Protein AF-A0A3P6SVX2-F1 (afdb_monomer)

Solvent-accessible surface area (backbone atoms only — not comparable to full-atom values): 7135 Å² total; per-residue (Å²): 107,71,46,57,53,37,32,77,74,70,42,52,64,67,58,29,30,68,77,45,82,54,71,56,100,89,14,49,45,23,55,92,49,46,92,81,48,54,79,85,50,50,72,36,37,33,98,55,83,86,42,72,50,66,52,58,49,42,72,72,70,58,59,63,62,51,77,41,76,76,53,45,53,55,71,52,36,71,67,42,50,42,49,35,41,72,73,26,94,63,38,40,48,35,34,66,19,72,60,77,89,17,16,17,44,56,68,66,62,55,51,72,63,49,80,66,55,78,65,62,68,126

Radius of gyration: 14.76 Å; Cα contacts (8 Å, |Δi|>4): 183; chains: 1; bounding box: 34×34×34 Å

pLDDT: mean 83.18, std 15.61, range [39.94, 96.75]

Mean predicted aligned error: 6.89 Å

InterPro domains:
  IPR012302 Malic enzyme, NAD-binding [PF03949] (2-118)
  IPR012302 Malic enzyme, NAD-binding [SM00919] (2-119)
  IPR036291 NAD(P)-binding domain superfamily [SSF51735] (2-117)

Organism: Cylicostephanus goldi (NCBI:txid71465)

Secondary structure (DSSP, 8-state):
-HHHHHHHTT--HHHHHHT---EETTEE-BGGGGGGS-HHHHTT-BSS-----HHHHHHHH--SEEEE-S--TT-S-HHHHHHHHHH-SS-EEEE--SSGGG-SS-HHHHHHHHSS--B---

Structure (mmCIF, N/CA/C/O backbone):
data_AF-A0A3P6SVX2-F1
#
_entry.id   AF-A0A3P6SVX2-F1
#
loop_
_atom_site.group_PDB
_atom_site.id
_atom_site.type_symbol
_atom_site.label_atom_id
_atom_site.label_alt_id
_atom_site.label_comp_id
_atom_site.label_asym_id
_atom_site.label_entity_id
_atom_site.label_seq_id
_atom_site.pdbx_PDB_ins_code
_atom_site.Cartn_x
_atom_site.Cartn_y
_atom_site.Cartn_z
_atom_site.occupancy
_atom_site.B_iso_or_equiv
_atom_site.auth_seq_id
_atom_site.auth_comp_id
_atom_site.auth_asym_id
_atom_site.auth_atom_id
_atom_site.pdbx_PDB_model_num
ATOM 1 N N . MET A 1 1 ? -15.145 3.558 -5.162 1.00 85.31 1 MET A N 1
ATOM 2 C CA . MET A 1 1 ? -15.603 2.382 -5.929 1.00 85.31 1 MET A CA 1
ATOM 3 C C . MET A 1 1 ? -15.366 1.096 -5.148 1.00 85.31 1 MET A C 1
ATOM 5 O O . MET A 1 1 ? -16.361 0.517 -4.755 1.00 85.31 1 MET A O 1
ATOM 9 N N . CYS A 1 2 ? -14.130 0.719 -4.789 1.00 90.19 2 CYS A N 1
ATOM 10 C CA . CYS A 1 2 ? -13.874 -0.530 -4.040 1.00 90.19 2 CYS A CA 1
ATOM 11 C C . CYS A 1 2 ? -14.628 -0.643 -2.702 1.00 90.19 2 CYS A C 1
ATOM 13 O O . CYS A 1 2 ? -15.198 -1.684 -2.420 1.00 90.19 2 CYS A O 1
ATOM 15 N N . VAL A 1 3 ? -14.690 0.439 -1.911 1.00 93.19 3 VAL A N 1
ATOM 16 C CA . VAL A 1 3 ? -15.477 0.461 -0.659 1.00 93.19 3 VAL A CA 1
ATOM 17 C C . VAL A 1 3 ? -16.944 0.123 -0.911 1.00 93.19 3 VAL A C 1
ATOM 19 O O . VAL A 1 3 ? -17.497 -0.721 -0.227 1.00 93.19 3 VAL A O 1
ATOM 22 N N . ARG A 1 4 ? -17.556 0.752 -1.920 1.00 93.94 4 ARG A N 1
ATOM 23 C CA . ARG A 1 4 ? -18.962 0.522 -2.264 1.00 93.94 4 ARG A CA 1
ATOM 24 C C . ARG A 1 4 ? -19.197 -0.921 -2.703 1.00 93.94 4 ARG A C 1
ATOM 26 O O . ARG A 1 4 ? -20.121 -1.534 -2.206 1.00 93.94 4 ARG A O 1
ATOM 33 N N . GLN A 1 5 ? -18.321 -1.462 -3.549 1.00 95.06 5 GLN A N 1
ATOM 34 C CA . GLN A 1 5 ? -18.412 -2.854 -3.986 1.00 95.06 5 GLN A CA 1
ATOM 35 C C . GLN A 1 5 ? -18.333 -3.834 -2.804 1.00 95.06 5 GLN A C 1
ATOM 37 O O . GLN A 1 5 ? -19.154 -4.731 -2.704 1.00 95.06 5 GLN A O 1
ATOM 42 N N . MET A 1 6 ? -17.397 -3.623 -1.872 1.00 95.62 6 MET A N 1
ATOM 43 C CA . MET A 1 6 ? -17.295 -4.439 -0.655 1.00 95.62 6 MET A CA 1
ATOM 44 C C . MET A 1 6 ? -18.545 -4.335 0.230 1.00 95.62 6 MET A C 1
ATOM 46 O O . MET A 1 6 ? -18.946 -5.321 0.841 1.00 95.62 6 MET A O 1
ATOM 50 N N . VAL A 1 7 ? -19.163 -3.153 0.295 1.00 96.56 7 VAL A N 1
ATOM 51 C CA . VAL A 1 7 ? -20.423 -2.952 1.025 1.00 96.56 7 VAL A CA 1
ATOM 52 C C . VAL A 1 7 ? -21.588 -3.664 0.342 1.00 96.56 7 VAL A C 1
ATOM 54 O O . VAL A 1 7 ? -22.367 -4.331 1.015 1.00 96.56 7 VAL A O 1
ATOM 57 N N . ASP A 1 8 ? -21.675 -3.584 -0.986 1.00 96.56 8 ASP A N 1
ATOM 58 C CA . ASP A 1 8 ? -22.683 -4.297 -1.777 1.00 96.56 8 ASP A CA 1
ATOM 59 C C . ASP A 1 8 ? -22.518 -5.832 -1.646 1.00 96.56 8 ASP A C 1
ATOM 61 O O . ASP A 1 8 ? -23.498 -6.571 -1.720 1.00 96.56 8 ASP A O 1
ATOM 65 N N . GLU A 1 9 ? -21.297 -6.311 -1.376 1.00 95.75 9 GLU A N 1
ATOM 66 C CA . GLU A 1 9 ? -20.971 -7.712 -1.056 1.00 95.75 9 GLU A CA 1
ATOM 67 C C . GLU A 1 9 ? -21.229 -8.099 0.417 1.00 95.75 9 GLU A C 1
ATOM 69 O O . GLU A 1 9 ? -21.074 -9.266 0.782 1.00 95.75 9 GLU A O 1
ATOM 74 N N . GLY A 1 10 ? -21.663 -7.156 1.262 1.00 96.19 10 GLY A N 1
ATOM 75 C CA . GLY A 1 10 ? -22.143 -7.416 2.625 1.00 96.19 10 GLY A CA 1
ATOM 76 C C . GLY A 1 10 ? -21.236 -6.945 3.765 1.00 96.19 10 GLY A C 1
ATOM 77 O O . GLY A 1 10 ? -21.574 -7.171 4.926 1.00 96.19 10 GLY A O 1
ATOM 78 N N . LEU A 1 11 ? -20.109 -6.284 3.481 1.00 96.75 11 LEU A N 1
ATOM 79 C CA . LEU A 1 11 ? -19.273 -5.671 4.523 1.00 96.75 11 LEU A CA 1
ATOM 80 C C . LEU A 1 11 ? -19.875 -4.347 5.011 1.00 96.75 11 LEU A C 1
ATOM 82 O O . LEU A 1 11 ? -20.536 -3.620 4.271 1.00 96.75 11 LEU A O 1
ATOM 86 N N . SER A 1 12 ? -19.573 -3.959 6.247 1.00 96.62 12 SER A N 1
ATOM 87 C CA . SER A 1 12 ? -19.781 -2.567 6.654 1.00 96.62 12 SER A CA 1
ATOM 88 C C . SER A 1 12 ? -18.782 -1.639 5.947 1.00 96.62 12 SER A C 1
ATOM 90 O O . SER A 1 12 ? -17.669 -2.038 5.593 1.00 96.62 12 SER A O 1
ATOM 92 N N . GLU A 1 13 ? -19.124 -0.354 5.794 1.00 93.94 13 GLU A N 1
ATOM 93 C CA . GLU A 1 13 ? -18.194 0.630 5.212 1.00 93.94 13 GLU A CA 1
ATOM 94 C C . GLU A 1 13 ? -16.870 0.701 5.995 1.00 93.94 13 GLU A C 1
ATOM 96 O O . GLU A 1 13 ? -15.796 0.874 5.416 1.00 93.94 13 GLU A O 1
ATOM 101 N N . GLN A 1 14 ? -16.934 0.516 7.315 1.00 93.06 14 GLN A N 1
ATOM 102 C CA . GLN A 1 14 ? -15.773 0.536 8.201 1.00 93.06 14 GLN A CA 1
ATOM 103 C C . GLN A 1 14 ? -14.842 -0.653 7.938 1.00 93.06 14 GLN A C 1
ATOM 105 O O . GLN A 1 14 ? -13.628 -0.471 7.858 1.00 93.06 14 GLN A O 1
ATOM 110 N N . GLU A 1 15 ? -15.384 -1.860 7.768 1.00 94.56 15 GLU A N 1
ATOM 111 C CA . GLU A 1 15 ? -14.602 -3.049 7.403 1.00 94.56 15 GLU A CA 1
ATOM 112 C C . GLU A 1 15 ? -14.019 -2.929 5.995 1.00 94.56 15 GLU A C 1
ATOM 114 O O . GLU A 1 15 ? -12.834 -3.192 5.787 1.00 94.56 15 GLU A O 1
ATOM 119 N N . ALA A 1 16 ? -14.804 -2.421 5.045 1.00 94.69 16 ALA A N 1
ATOM 120 C CA . ALA A 1 16 ? -14.330 -2.150 3.695 1.00 94.69 16 ALA A CA 1
ATOM 121 C C . ALA A 1 16 ? -13.153 -1.152 3.689 1.00 94.69 16 ALA A C 1
ATOM 123 O O . ALA A 1 16 ? -12.149 -1.362 3.005 1.00 94.69 16 ALA A O 1
ATOM 124 N N . CYS A 1 17 ? -13.220 -0.087 4.494 1.00 94.25 17 CYS A N 1
ATOM 125 C CA . CYS A 1 17 ? -12.111 0.861 4.640 1.00 94.25 17 CYS A CA 1
ATOM 126 C C . CYS A 1 17 ? -10.901 0.236 5.349 1.00 94.25 17 CYS A C 1
ATOM 128 O O . CYS A 1 17 ? -9.761 0.555 4.997 1.00 94.25 17 CYS A O 1
ATOM 130 N N . LYS A 1 18 ? -11.104 -0.684 6.305 1.00 94.06 18 LYS A N 1
ATOM 131 C CA . LYS A 1 18 ? -10.013 -1.428 6.966 1.00 94.06 18 LYS A CA 1
ATOM 132 C C . LYS A 1 18 ? -9.183 -2.251 5.977 1.00 94.06 18 LYS A C 1
ATOM 134 O O . LYS A 1 18 ? -7.967 -2.292 6.153 1.00 94.06 18 LYS A O 1
ATOM 139 N N . ASN A 1 19 ? -9.786 -2.764 4.908 1.00 94.56 19 ASN A N 1
ATOM 140 C CA . ASN A 1 19 ? -9.096 -3.548 3.875 1.00 94.56 19 ASN A CA 1
ATOM 141 C C . ASN A 1 19 ? -8.279 -2.711 2.873 1.00 94.56 19 ASN A C 1
ATOM 143 O O . ASN A 1 19 ? -7.500 -3.268 2.104 1.00 94.56 19 ASN A O 1
ATOM 147 N N . ILE A 1 20 ? -8.432 -1.382 2.860 1.00 95.69 20 ILE A N 1
ATOM 148 C CA . ILE A 1 20 ? -7.741 -0.498 1.907 1.00 95.69 20 ILE A CA 1
ATOM 149 C C . ILE A 1 20 ? -6.622 0.266 2.605 1.00 95.69 20 ILE A C 1
ATOM 151 O O . ILE A 1 20 ? -6.878 0.996 3.560 1.00 95.69 20 ILE A O 1
ATOM 155 N N . PHE A 1 21 ? -5.403 0.145 2.086 1.00 95.94 21 PHE A N 1
ATOM 156 C CA . PHE A 1 21 ? -4.211 0.859 2.542 1.00 95.94 21 PHE A CA 1
ATOM 157 C C . PHE A 1 21 ? -3.778 1.837 1.450 1.00 95.94 21 PHE A C 1
ATOM 159 O O . PHE A 1 21 ? -3.737 1.470 0.278 1.00 95.94 21 PHE A O 1
ATOM 166 N N . MET A 1 22 ? -3.488 3.083 1.824 1.00 94.56 22 MET A N 1
ATOM 167 C CA . MET A 1 22 ? -3.091 4.130 0.881 1.00 94.56 22 MET A CA 1
ATOM 168 C C . MET A 1 22 ? -1.759 4.737 1.291 1.00 94.56 22 MET A C 1
ATOM 170 O O . MET A 1 22 ? -1.482 4.893 2.480 1.00 94.56 22 MET A O 1
ATOM 174 N N . MET A 1 23 ? -0.957 5.086 0.291 1.00 92.56 23 MET A N 1
ATOM 175 C CA . MET A 1 23 ? 0.312 5.781 0.455 1.00 92.56 23 MET A CA 1
ATOM 176 C C . MET A 1 23 ? 0.329 7.009 -0.453 1.00 92.56 23 MET A C 1
ATOM 178 O O . MET A 1 23 ? -0.182 6.959 -1.574 1.00 92.56 23 MET A O 1
ATOM 182 N N . ASP A 1 24 ? 0.916 8.094 0.034 1.00 90.12 24 ASP A N 1
ATOM 183 C CA . ASP A 1 24 ? 1.187 9.320 -0.715 1.00 90.12 24 ASP A CA 1
ATOM 184 C C . ASP A 1 24 ? 2.686 9.667 -0.658 1.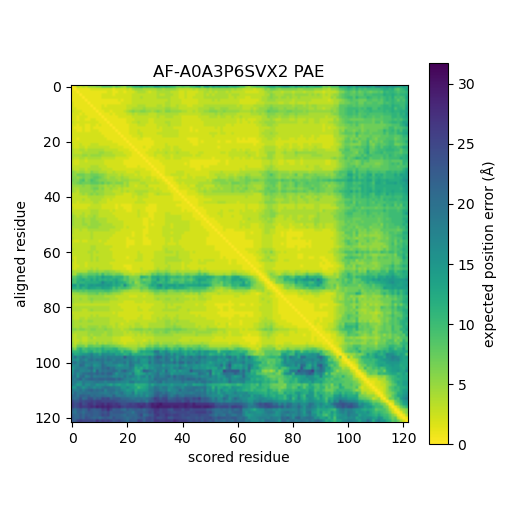00 90.12 24 ASP A C 1
ATOM 186 O O . ASP A 1 24 ? 3.507 8.850 -0.238 1.00 90.12 24 ASP A O 1
ATOM 190 N N . ILE A 1 25 ? 3.055 10.871 -1.105 1.00 86.62 25 ILE A N 1
ATOM 191 C CA . ILE A 1 25 ? 4.450 11.343 -1.114 1.00 86.62 25 ILE A CA 1
ATOM 192 C C . ILE A 1 25 ? 5.103 11.343 0.278 1.00 86.62 25 ILE A C 1
ATOM 194 O O . ILE A 1 25 ? 6.316 11.177 0.398 1.00 86.62 25 ILE A O 1
ATOM 198 N N . ASP A 1 26 ? 4.306 11.492 1.333 1.00 89.00 26 ASP A N 1
ATOM 199 C CA . ASP A 1 26 ? 4.781 11.534 2.711 1.00 89.00 26 ASP A CA 1
ATOM 200 C C . ASP A 1 26 ? 4.815 10.143 3.363 1.00 89.00 26 ASP A C 1
ATOM 202 O O . ASP A 1 26 ? 5.447 9.987 4.412 1.00 89.00 26 ASP A O 1
ATOM 206 N N . GLY A 1 27 ? 4.217 9.131 2.722 1.00 92.06 27 GLY A N 1
ATOM 207 C CA . GLY A 1 27 ? 4.249 7.725 3.124 1.00 92.06 27 GLY A CA 1
ATOM 208 C C . GLY A 1 27 ? 2.861 7.118 3.331 1.00 92.06 27 GLY A C 1
ATOM 209 O O . GLY A 1 27 ? 1.868 7.568 2.759 1.00 92.06 27 GLY A O 1
ATOM 210 N N . LEU A 1 28 ? 2.782 6.070 4.153 1.00 95.50 28 LEU A N 1
ATOM 211 C CA . LEU A 1 28 ? 1.525 5.434 4.551 1.00 95.50 28 LEU A CA 1
ATOM 212 C C . LEU A 1 28 ? 0.588 6.446 5.224 1.00 95.50 28 LEU A C 1
ATOM 214 O O . LEU A 1 28 ? 1.010 7.264 6.042 1.00 95.50 28 LEU A O 1
ATOM 218 N N . ILE A 1 29 ? -0.697 6.384 4.879 1.00 95.38 29 ILE A N 1
ATOM 219 C CA . ILE A 1 29 ? -1.742 7.184 5.517 1.00 95.38 29 ILE A CA 1
ATOM 220 C C . ILE A 1 29 ? -2.094 6.545 6.864 1.00 95.38 29 ILE A C 1
ATOM 222 O O . ILE A 1 29 ? -2.740 5.496 6.938 1.00 95.38 29 ILE A O 1
ATOM 226 N N . THR A 1 30 ? -1.674 7.199 7.939 1.00 96.06 30 THR A N 1
ATOM 227 C CA . THR A 1 30 ? -1.781 6.733 9.326 1.00 96.06 30 THR A CA 1
ATOM 228 C C . THR A 1 30 ? -2.587 7.710 10.179 1.00 96.06 30 THR A C 1
ATOM 230 O O . THR A 1 30 ? -2.812 8.864 9.807 1.00 96.06 30 THR A O 1
ATOM 233 N N . LYS A 1 31 ? -3.042 7.257 11.352 1.00 94.12 31 LYS A N 1
ATOM 234 C CA . LYS A 1 31 ? -3.758 8.110 12.313 1.00 94.12 31 LYS A CA 1
ATOM 235 C C . LYS A 1 31 ? -2.868 9.211 12.902 1.00 94.12 31 LYS A C 1
ATOM 237 O O . LYS A 1 31 ? -3.386 10.279 13.213 1.00 94.12 31 LYS A O 1
ATOM 242 N N . SER A 1 32 ? -1.556 8.989 13.025 1.00 93.56 32 SER A N 1
ATOM 243 C CA . SER A 1 32 ? -0.597 10.013 13.481 1.00 93.56 32 SER A CA 1
ATOM 244 C C . SER A 1 32 ? -0.551 11.219 12.538 1.00 93.56 32 SER A C 1
ATOM 246 O O . SER A 1 32 ? -0.322 12.341 12.982 1.00 93.56 32 SER A O 1
ATOM 248 N N . ARG A 1 33 ? -0.845 11.007 11.249 1.00 91.94 33 ARG A N 1
ATOM 249 C CA . ARG A 1 33 ? -0.893 12.045 10.213 1.00 91.94 33 ARG A CA 1
ATOM 250 C C . ARG A 1 33 ? -2.265 12.713 10.058 1.00 91.94 33 ARG A C 1
ATOM 252 O O . ARG A 1 33 ? -2.422 13.550 9.178 1.00 91.94 33 ARG A O 1
ATOM 259 N N . ALA A 1 34 ? -3.259 12.394 10.894 1.00 90.50 34 ALA A N 1
ATOM 260 C CA . ALA A 1 34 ? -4.642 12.861 10.723 1.00 90.50 34 ALA A CA 1
ATOM 261 C C . ALA A 1 34 ? -4.787 14.384 10.534 1.00 90.50 34 ALA A C 1
ATOM 263 O O . ALA A 1 34 ? -5.620 14.822 9.749 1.00 90.50 34 ALA A O 1
ATOM 264 N N . SER A 1 35 ? -3.956 15.196 11.191 1.00 90.75 35 SER A N 1
ATOM 265 C CA . SER A 1 35 ? -4.014 16.661 11.093 1.00 90.75 35 SER A CA 1
ATOM 266 C C . SER A 1 35 ? -3.649 17.228 9.715 1.00 90.75 35 SER A C 1
ATOM 268 O O . SER A 1 35 ? -4.026 18.358 9.416 1.00 90.75 35 SER A O 1
ATOM 270 N N . THR A 1 36 ? -2.925 16.478 8.880 1.00 88.94 36 THR A N 1
ATOM 271 C CA . THR A 1 36 ? -2.486 16.917 7.543 1.00 88.94 36 THR A CA 1
ATOM 272 C C . THR A 1 36 ? -3.252 16.239 6.407 1.00 88.94 36 THR A C 1
ATOM 274 O O . THR A 1 36 ? -3.025 16.539 5.235 1.00 88.94 36 THR A O 1
ATOM 277 N N . LEU A 1 37 ? -4.174 15.331 6.734 1.00 90.81 37 LEU A N 1
ATOM 278 C CA . LEU A 1 37 ? -4.939 14.556 5.766 1.00 90.81 37 LEU A CA 1
ATOM 279 C C . LEU A 1 37 ? -6.266 15.238 5.422 1.00 90.81 37 LEU A C 1
ATOM 281 O O . LEU A 1 37 ? -6.944 15.801 6.273 1.00 90.81 37 LEU A O 1
ATOM 285 N N . SER A 1 38 ? -6.679 15.117 4.160 1.00 90.25 38 SER A N 1
ATOM 286 C CA . SER A 1 38 ? -8.039 15.484 3.753 1.00 90.25 38 SER A CA 1
ATOM 287 C C . SER A 1 38 ? -9.082 14.526 4.343 1.00 90.25 38 SER A C 1
ATOM 289 O O . SER A 1 38 ? -8.790 13.344 4.551 1.00 90.25 38 SER A O 1
ATOM 291 N N . ASP A 1 39 ? -10.332 14.978 4.482 1.00 87.94 39 ASP A N 1
ATOM 292 C CA . ASP A 1 39 ? -11.460 14.152 4.955 1.00 87.94 39 ASP A CA 1
ATOM 293 C C . ASP A 1 39 ? -11.610 12.833 4.183 1.00 87.94 39 ASP A C 1
ATOM 295 O O . ASP A 1 39 ? -11.935 11.783 4.741 1.00 87.94 39 ASP A O 1
ATOM 299 N N . ARG A 1 40 ? -11.301 12.857 2.881 1.00 88.25 40 ARG A N 1
ATOM 300 C CA . ARG A 1 40 ? -11.340 11.669 2.020 1.00 88.25 40 ARG A CA 1
ATOM 301 C C . ARG A 1 40 ? -10.296 10.622 2.419 1.00 88.25 40 ARG A C 1
ATOM 303 O O . ARG A 1 40 ? -10.549 9.430 2.244 1.00 88.25 40 ARG A O 1
ATOM 310 N N . HIS A 1 41 ? -9.133 11.051 2.902 1.00 90.31 41 HIS A N 1
ATOM 311 C CA . HIS A 1 41 ? -8.045 10.172 3.332 1.00 90.31 41 HIS A CA 1
ATOM 312 C C . HIS A 1 41 ? -8.200 9.723 4.787 1.00 90.31 41 HIS A C 1
ATOM 314 O O . HIS A 1 41 ? -7.836 8.589 5.096 1.00 90.31 41 HIS A O 1
ATOM 320 N N . LEU A 1 42 ? -8.801 10.551 5.650 1.00 92.31 42 LEU A N 1
ATOM 321 C CA . LEU A 1 42 ? -8.990 10.250 7.074 1.00 92.31 42 LEU A CA 1
ATOM 322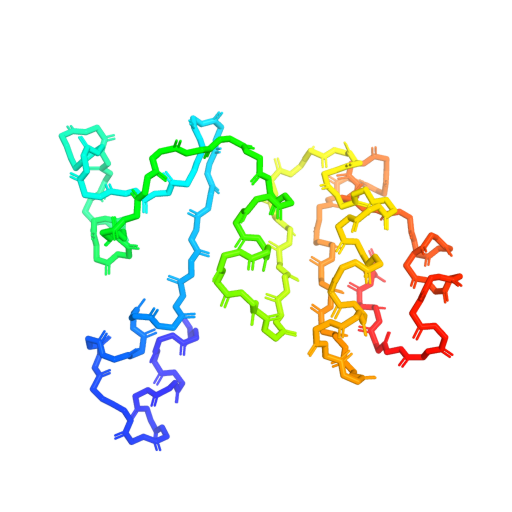 C C . LEU A 1 42 ? -9.672 8.902 7.322 1.00 92.31 42 LEU A C 1
ATOM 324 O O . LEU A 1 42 ? -9.224 8.132 8.168 1.00 92.31 42 LEU A O 1
ATOM 328 N N . ARG A 1 43 ? -10.696 8.554 6.536 1.00 92.69 43 ARG A N 1
ATOM 329 C CA . ARG A 1 43 ? -11.404 7.268 6.687 1.00 92.69 43 ARG A CA 1
ATOM 330 C C . ARG A 1 43 ? -10.551 6.025 6.392 1.00 92.69 43 ARG A C 1
ATOM 332 O O . ARG A 1 43 ? -10.962 4.913 6.708 1.00 92.69 43 ARG A O 1
ATOM 339 N N . PHE A 1 44 ? -9.385 6.198 5.776 1.00 94.81 44 PHE A N 1
ATOM 340 C CA . PHE A 1 44 ? -8.444 5.121 5.466 1.00 94.81 44 PHE A CA 1
ATOM 341 C C . PHE A 1 44 ? -7.179 5.159 6.328 1.00 94.81 44 PHE A C 1
ATOM 343 O O . PHE A 1 44 ? -6.324 4.286 6.173 1.00 94.81 44 PHE A O 1
ATOM 350 N N . ALA A 1 45 ? -7.063 6.137 7.230 1.00 94.81 45 ALA A N 1
ATOM 351 C CA . ALA A 1 45 ? -5.930 6.270 8.128 1.00 94.81 45 ALA A CA 1
ATOM 352 C C . ALA A 1 45 ? -5.773 5.023 9.007 1.00 94.81 45 ALA A C 1
ATOM 354 O O . ALA A 1 45 ? -6.707 4.587 9.689 1.00 94.81 45 ALA A O 1
ATOM 355 N N . LYS A 1 46 ? -4.578 4.431 8.972 1.00 95.12 46 LYS A N 1
ATOM 356 C CA . LYS A 1 46 ? -4.263 3.192 9.686 1.00 95.12 46 LYS A CA 1
ATOM 357 C C . LYS A 1 46 ? -3.592 3.448 11.019 1.00 95.12 46 LYS A C 1
ATOM 359 O O . LYS A 1 46 ? -2.866 4.418 11.202 1.00 95.12 46 LYS A O 1
ATOM 364 N N . ASP A 1 47 ? -3.833 2.534 11.943 1.00 94.75 47 ASP A N 1
ATOM 365 C CA . ASP A 1 47 ? -3.129 2.478 13.217 1.00 94.75 47 ASP A CA 1
ATOM 366 C C . ASP A 1 47 ? -1.864 1.629 13.050 1.00 94.75 47 ASP A C 1
ATOM 368 O O . ASP A 1 47 ? -1.790 0.483 13.484 1.00 94.75 47 ASP A O 1
ATOM 372 N N . LEU A 1 48 ? -0.931 2.146 12.254 1.00 94.50 48 LEU A N 1
ATOM 373 C CA . LEU A 1 48 ? 0.329 1.500 11.903 1.00 94.50 48 LEU A CA 1
ATOM 374 C C . LEU A 1 48 ? 1.464 2.525 12.011 1.00 94.50 48 LEU A C 1
ATOM 376 O O . LEU A 1 48 ? 1.193 3.724 11.900 1.00 94.50 48 LEU A O 1
ATOM 380 N N . PRO A 1 49 ? 2.716 2.074 12.204 1.00 94.38 49 PRO A N 1
ATOM 381 C CA . PRO A 1 49 ? 3.870 2.961 12.180 1.00 94.38 49 PRO A CA 1
ATOM 382 C C . PRO A 1 49 ? 3.967 3.737 10.865 1.00 94.38 49 PRO A C 1
ATOM 384 O O . PRO A 1 49 ? 3.675 3.206 9.789 1.00 94.38 49 PRO A O 1
ATOM 387 N N . ASP A 1 50 ? 4.419 4.985 10.958 1.00 94.19 50 ASP A N 1
ATOM 388 C CA . ASP A 1 50 ? 4.712 5.802 9.788 1.00 94.19 50 ASP A CA 1
ATOM 389 C C . ASP A 1 50 ? 5.877 5.195 9.007 1.00 94.19 50 ASP A C 1
ATOM 391 O O . ASP A 1 50 ? 6.957 4.955 9.544 1.00 94.19 50 ASP A O 1
ATOM 395 N N . THR A 1 51 ? 5.660 4.951 7.718 1.00 94.50 51 THR A N 1
ATOM 396 C CA . THR A 1 51 ? 6.704 4.473 6.813 1.00 94.50 51 THR A CA 1
ATOM 397 C C . THR A 1 51 ? 6.497 5.025 5.411 1.00 94.50 51 THR A C 1
ATOM 399 O O . THR A 1 51 ? 5.369 5.207 4.946 1.00 94.50 51 THR A O 1
ATOM 402 N N . ARG A 1 52 ? 7.610 5.278 4.722 1.00 93.44 52 ARG A N 1
ATOM 403 C CA . ARG A 1 52 ? 7.644 5.629 3.294 1.00 93.44 52 ARG A CA 1
ATOM 404 C C . ARG A 1 52 ? 7.970 4.429 2.406 1.00 93.44 52 ARG A C 1
ATOM 406 O O . ARG A 1 52 ? 7.909 4.537 1.186 1.00 93.44 52 ARG A O 1
ATOM 413 N N . SER A 1 53 ? 8.314 3.290 3.002 1.00 93.12 53 SER A N 1
ATOM 414 C CA . SER A 1 53 ? 8.716 2.093 2.275 1.00 93.12 53 SER A CA 1
ATOM 415 C C . SER A 1 53 ? 7.496 1.265 1.887 1.00 93.12 53 SER A C 1
ATOM 417 O O . SER A 1 53 ? 6.846 0.653 2.735 1.00 93.12 53 SER A O 1
ATOM 419 N N . LEU A 1 54 ? 7.204 1.196 0.584 1.00 92.50 54 LEU A N 1
ATOM 420 C CA . LEU A 1 54 ? 6.152 0.316 0.067 1.00 92.50 54 LEU A CA 1
ATOM 421 C C . LEU A 1 54 ? 6.424 -1.152 0.433 1.00 92.50 54 LEU A C 1
ATOM 423 O O . LEU A 1 54 ? 5.495 -1.882 0.764 1.00 92.50 54 LEU A O 1
ATOM 427 N N . LEU A 1 55 ? 7.692 -1.575 0.435 1.00 93.88 55 LEU A N 1
ATOM 428 C CA . LEU A 1 55 ? 8.076 -2.935 0.809 1.00 93.88 55 LEU A CA 1
ATOM 429 C C . LEU A 1 55 ? 7.738 -3.250 2.273 1.00 93.88 55 LEU A C 1
ATOM 431 O O . LEU A 1 55 ? 7.242 -4.338 2.561 1.00 93.88 55 LEU A O 1
ATOM 435 N N . GLU A 1 56 ? 7.976 -2.317 3.199 1.00 95.31 56 GLU A N 1
ATOM 436 C CA . GLU A 1 56 ? 7.603 -2.506 4.609 1.00 95.31 56 GLU A CA 1
ATOM 437 C C . GLU A 1 56 ? 6.091 -2.609 4.779 1.00 95.31 56 GLU A C 1
ATOM 439 O O . GLU A 1 56 ? 5.613 -3.482 5.509 1.00 95.31 56 GLU A O 1
ATOM 444 N N . VAL A 1 57 ? 5.334 -1.772 4.064 1.00 95.62 57 VAL A N 1
ATOM 445 C CA . VAL A 1 57 ? 3.872 -1.860 4.054 1.00 95.62 57 VAL A CA 1
ATOM 446 C C . VAL A 1 57 ? 3.440 -3.229 3.541 1.00 95.62 57 VAL A C 1
ATOM 448 O O . VAL A 1 57 ? 2.686 -3.907 4.232 1.00 95.62 57 VAL A O 1
ATOM 451 N N . VAL A 1 58 ? 3.964 -3.691 2.402 1.00 95.19 58 VAL A N 1
ATOM 452 C CA . VAL A 1 58 ? 3.642 -5.011 1.830 1.00 95.19 58 VAL A CA 1
ATOM 453 C C . VAL A 1 58 ? 3.956 -6.146 2.811 1.00 95.19 58 VAL A C 1
ATOM 455 O O . VAL A 1 58 ? 3.102 -7.004 3.032 1.00 95.19 58 VAL A O 1
ATOM 458 N N . LYS A 1 59 ? 5.121 -6.127 3.468 1.00 95.31 59 LYS A N 1
ATOM 459 C CA . LYS A 1 59 ? 5.503 -7.128 4.484 1.00 95.31 59 LYS A CA 1
ATOM 460 C C . LYS A 1 59 ? 4.572 -7.128 5.698 1.00 95.31 59 LYS A C 1
ATOM 462 O O . LYS A 1 59 ? 4.273 -8.190 6.247 1.00 95.31 59 LYS A O 1
ATOM 467 N N . THR A 1 60 ? 4.124 -5.944 6.110 1.00 94.75 60 THR A N 1
ATOM 468 C CA . THR A 1 60 ? 3.296 -5.749 7.306 1.00 94.75 60 THR A CA 1
ATOM 469 C C . THR A 1 60 ? 1.843 -6.128 7.050 1.00 94.75 60 THR A C 1
ATOM 471 O O . THR A 1 60 ? 1.261 -6.900 7.810 1.00 94.75 60 THR A O 1
ATOM 474 N N . VAL A 1 61 ? 1.252 -5.600 5.975 1.00 94.75 61 VAL A N 1
ATOM 475 C CA . VAL A 1 61 ? -0.192 -5.709 5.709 1.00 94.75 61 VAL A CA 1
ATOM 476 C C . VAL A 1 61 ? -0.542 -6.893 4.816 1.00 94.75 61 VAL A C 1
ATOM 478 O O . VAL A 1 61 ? -1.707 -7.273 4.753 1.00 94.75 61 VAL A O 1
ATOM 481 N N . LYS A 1 62 ? 0.459 -7.482 4.149 1.00 95.06 62 LYS A N 1
ATOM 482 C CA . LYS A 1 62 ? 0.334 -8.661 3.284 1.00 95.06 62 LYS A CA 1
ATOM 483 C C . LYS A 1 62 ? -0.817 -8.540 2.278 1.00 95.06 62 LYS A C 1
ATOM 485 O O . LYS A 1 62 ? -1.737 -9.357 2.293 1.00 95.06 62 LYS A O 1
ATOM 490 N N . PRO A 1 63 ? -0.809 -7.500 1.427 1.00 94.69 63 PRO A N 1
ATOM 491 C CA . PRO A 1 63 ? -1.938 -7.213 0.562 1.00 94.69 63 PRO A CA 1
ATOM 492 C C . PRO A 1 63 ? -2.051 -8.259 -0.552 1.00 94.69 63 PRO A C 1
ATOM 494 O O . PRO A 1 63 ? -1.046 -8.766 -1.046 1.00 94.69 63 PRO A O 1
ATOM 497 N N . ALA A 1 64 ? -3.279 -8.534 -0.994 1.00 91.50 64 ALA A N 1
ATOM 498 C CA . ALA A 1 64 ? -3.531 -9.374 -2.169 1.00 91.50 64 ALA A CA 1
ATOM 499 C C . ALA A 1 64 ? -3.322 -8.617 -3.493 1.00 91.50 64 ALA A C 1
ATOM 501 O O . ALA A 1 64 ? -2.996 -9.211 -4.524 1.00 91.50 64 ALA A O 1
ATOM 502 N N . ALA A 1 65 ? -3.507 -7.296 -3.459 1.00 91.19 65 ALA A N 1
ATOM 503 C CA . ALA A 1 65 ? -3.414 -6.422 -4.616 1.00 91.19 65 ALA A CA 1
ATOM 504 C C . ALA A 1 65 ? -2.607 -5.159 -4.303 1.00 91.19 65 ALA A C 1
ATOM 506 O O . ALA A 1 65 ? -2.767 -4.572 -3.232 1.00 91.19 65 ALA A O 1
ATOM 507 N N . ILE A 1 66 ? -1.803 -4.708 -5.267 1.00 91.50 66 ILE A N 1
ATOM 508 C CA . ILE A 1 66 ? -1.166 -3.386 -5.265 1.00 91.50 66 ILE A CA 1
ATOM 509 C C . ILE A 1 66 ? -1.593 -2.602 -6.506 1.00 91.50 66 ILE A C 1
ATOM 511 O O . ILE A 1 66 ? -1.656 -3.139 -7.614 1.00 91.50 66 ILE A O 1
ATOM 515 N N . ILE A 1 67 ? -1.910 -1.322 -6.308 1.00 90.19 67 ILE A N 1
ATOM 516 C CA . ILE A 1 67 ? -2.365 -0.414 -7.364 1.00 90.19 67 ILE A CA 1
ATOM 517 C C . ILE A 1 67 ? -1.502 0.844 -7.317 1.00 90.19 67 ILE A C 1
ATOM 519 O O . ILE A 1 67 ? -1.485 1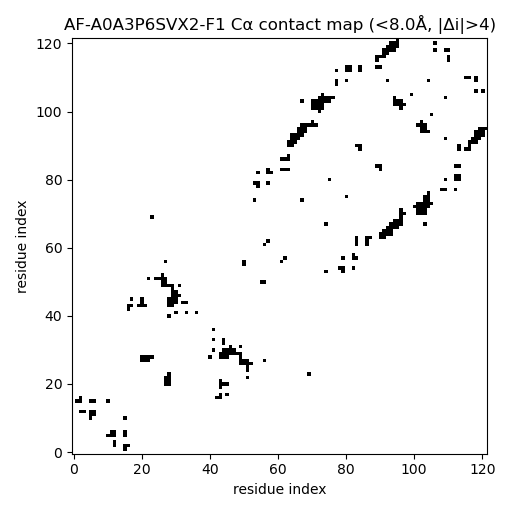.556 -6.314 1.00 90.19 67 ILE A O 1
ATOM 523 N N . GLY A 1 68 ? -0.786 1.100 -8.404 1.00 86.94 68 GLY A N 1
ATOM 524 C CA . GLY A 1 68 ? 0.046 2.271 -8.619 1.00 86.94 68 GLY A CA 1
ATOM 525 C C . GLY A 1 68 ? -0.713 3.282 -9.463 1.00 86.94 68 GLY A C 1
ATOM 526 O O . GLY A 1 68 ? -1.193 2.950 -10.545 1.00 86.94 68 GLY A O 1
ATOM 527 N N . ALA A 1 69 ? -0.860 4.496 -8.939 1.00 82.75 69 ALA A N 1
ATOM 528 C CA . ALA A 1 69 ? -1.467 5.630 -9.635 1.00 82.75 69 ALA A CA 1
ATOM 529 C C . ALA A 1 69 ? -0.751 6.949 -9.283 1.00 82.75 69 ALA A C 1
ATOM 531 O O . ALA A 1 69 ? -1.373 8.010 -9.233 1.00 82.75 69 ALA A O 1
ATOM 532 N N . SER A 1 70 ? 0.544 6.876 -8.959 1.00 73.12 70 SER A N 1
ATOM 533 C CA . SER A 1 70 ? 1.312 7.990 -8.378 1.00 73.12 70 SER A CA 1
ATOM 534 C C . SER A 1 70 ? 2.234 8.692 -9.374 1.00 73.12 70 SER A C 1
ATOM 536 O O . SER A 1 70 ? 2.871 9.685 -9.031 1.00 73.12 70 SER A O 1
ATOM 538 N N . THR A 1 71 ? 2.313 8.217 -10.617 1.00 66.25 71 THR A N 1
ATOM 539 C CA . THR A 1 71 ? 3.248 8.671 -11.664 1.00 66.25 71 THR A CA 1
ATOM 540 C C . THR A 1 71 ? 4.728 8.531 -11.304 1.00 66.25 71 THR A C 1
ATOM 542 O O . THR A 1 71 ? 5.587 9.122 -11.963 1.00 66.25 71 THR A O 1
ATOM 545 N N . VAL A 1 72 ? 5.031 7.732 -10.276 1.00 70.31 72 VAL A N 1
ATOM 546 C CA . VAL A 1 72 ? 6.392 7.439 -9.825 1.00 70.31 72 VAL A CA 1
ATOM 547 C C . VAL A 1 72 ? 6.897 6.194 -10.545 1.00 70.31 72 VAL A C 1
ATOM 549 O O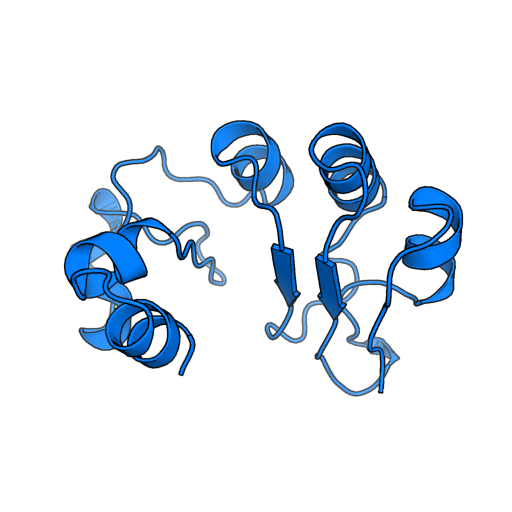 . VAL A 1 72 ? 6.510 5.069 -10.224 1.00 70.31 72 VAL A O 1
ATOM 552 N N . ALA A 1 73 ? 7.792 6.401 -11.509 1.00 65.69 73 ALA A N 1
ATOM 553 C CA . ALA A 1 73 ? 8.465 5.309 -12.199 1.00 65.69 73 ALA A CA 1
ATOM 554 C C . ALA A 1 73 ? 9.253 4.439 -11.205 1.00 65.69 73 ALA A C 1
ATOM 556 O O . ALA A 1 73 ? 9.953 4.963 -10.338 1.00 65.69 73 ALA A O 1
ATOM 557 N N . GLY A 1 74 ? 9.162 3.115 -11.341 1.00 69.00 74 GLY A N 1
ATOM 558 C CA . GLY A 1 74 ? 9.951 2.175 -10.534 1.00 69.00 74 GLY A CA 1
ATOM 559 C C . GLY A 1 74 ? 9.508 2.018 -9.073 1.00 69.00 74 GLY A C 1
ATOM 560 O O . GLY A 1 74 ? 10.235 1.410 -8.291 1.00 69.00 74 GLY A O 1
ATOM 561 N N . ALA A 1 75 ? 8.333 2.529 -8.687 1.00 79.56 75 ALA A N 1
ATOM 562 C CA . ALA A 1 75 ? 7.791 2.332 -7.339 1.00 79.56 75 ALA A CA 1
ATOM 563 C C . ALA A 1 75 ? 7.571 0.843 -6.993 1.00 79.56 75 ALA A C 1
ATOM 565 O O . ALA A 1 75 ? 7.672 0.452 -5.830 1.00 79.56 75 ALA A O 1
ATOM 566 N N . PHE A 1 76 ? 7.292 0.001 -7.992 1.00 86.44 76 PHE A N 1
ATOM 567 C CA . PHE A 1 76 ? 7.171 -1.448 -7.839 1.00 86.44 76 PHE A CA 1
ATOM 568 C C . PHE A 1 76 ? 8.510 -2.107 -8.171 1.00 86.44 76 PHE A C 1
ATOM 570 O O . PHE A 1 76 ? 8.726 -2.613 -9.272 1.00 86.44 76 PHE A O 1
ATOM 577 N N . THR A 1 77 ? 9.424 -2.068 -7.204 1.00 87.81 77 THR A N 1
ATOM 578 C CA . THR A 1 77 ? 10.738 -2.709 -7.316 1.00 87.81 77 THR A CA 1
ATOM 579 C C . THR A 1 77 ? 10.615 -4.235 -7.388 1.00 87.81 77 THR A C 1
ATOM 581 O O . THR A 1 77 ? 9.603 -4.818 -6.993 1.00 87.81 77 THR A O 1
ATOM 584 N N . GLU A 1 78 ? 11.670 -4.908 -7.852 1.00 86.44 78 GLU A N 1
ATOM 585 C CA . GLU A 1 78 ? 11.731 -6.375 -7.886 1.00 86.44 78 GLU A CA 1
ATOM 586 C C . GLU A 1 78 ? 11.508 -6.999 -6.502 1.00 86.44 78 GLU A C 1
ATOM 588 O O . GLU A 1 78 ? 10.820 -8.011 -6.393 1.00 86.44 78 GLU A O 1
ATOM 593 N N . GLU A 1 79 ? 11.996 -6.362 -5.436 1.00 89.88 79 GLU A N 1
ATOM 594 C CA . GLU A 1 79 ? 11.758 -6.804 -4.059 1.00 89.88 79 GLU A CA 1
ATOM 595 C C . GLU A 1 79 ? 10.277 -6.728 -3.674 1.00 89.88 79 GLU A C 1
ATOM 597 O O . GLU A 1 79 ? 9.753 -7.660 -3.066 1.00 89.88 79 GLU A O 1
ATOM 602 N N . VAL A 1 80 ? 9.580 -5.650 -4.054 1.00 90.94 80 VAL A N 1
ATOM 603 C CA . VAL A 1 80 ? 8.137 -5.493 -3.802 1.00 90.94 80 VAL A CA 1
ATOM 604 C C . VAL A 1 80 ? 7.347 -6.561 -4.553 1.00 90.94 80 VAL A C 1
ATOM 606 O O . VAL A 1 80 ? 6.478 -7.207 -3.971 1.00 90.94 80 VAL A O 1
ATOM 609 N N . ILE A 1 81 ? 7.660 -6.775 -5.832 1.00 88.12 81 ILE A N 1
ATOM 610 C CA . ILE A 1 81 ? 6.968 -7.761 -6.672 1.00 88.12 81 ILE A CA 1
ATOM 611 C C . ILE A 1 81 ? 7.245 -9.188 -6.172 1.00 88.12 81 ILE A C 1
ATOM 613 O O . ILE A 1 81 ? 6.317 -9.991 -6.063 1.00 88.12 81 ILE A O 1
ATOM 617 N N . SER A 1 82 ? 8.493 -9.490 -5.808 1.00 89.38 82 SER A N 1
ATOM 618 C CA . SER A 1 82 ? 8.888 -10.788 -5.245 1.00 89.38 82 SER A CA 1
ATOM 619 C C . SER A 1 82 ? 8.179 -11.056 -3.924 1.00 89.38 82 SER A C 1
ATOM 621 O O . SER A 1 82 ? 7.668 -12.151 -3.700 1.00 89.38 82 SER A O 1
ATOM 623 N N . GLU A 1 83 ? 8.089 -10.049 -3.057 1.00 93.81 83 GLU A N 1
ATOM 624 C CA . GLU A 1 83 ? 7.390 -10.177 -1.784 1.00 93.81 83 GLU A CA 1
ATOM 625 C C . GLU A 1 83 ? 5.880 -10.377 -1.993 1.00 93.81 83 GLU A C 1
ATOM 627 O O . GLU A 1 83 ? 5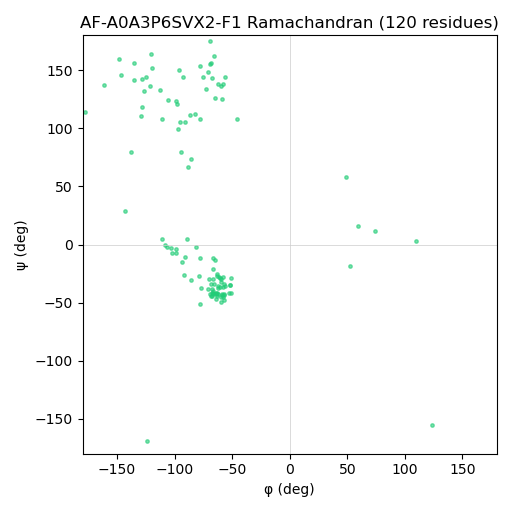.285 -11.244 -1.353 1.00 93.81 83 GLU A O 1
ATOM 632 N N . MET A 1 84 ? 5.265 -9.673 -2.949 1.00 92.75 84 MET A N 1
ATOM 633 C CA . MET A 1 84 ? 3.868 -9.900 -3.342 1.00 92.75 84 MET A CA 1
ATOM 634 C C . MET A 1 84 ? 3.618 -11.334 -3.824 1.00 92.75 84 MET A C 1
ATOM 636 O O . MET A 1 84 ? 2.616 -11.935 -3.427 1.00 92.75 84 MET A O 1
ATOM 640 N N . ALA A 1 85 ? 4.523 -11.886 -4.639 1.00 90.25 85 ALA A N 1
ATOM 641 C CA . ALA A 1 85 ? 4.465 -13.267 -5.129 1.00 90.25 85 ALA A CA 1
ATOM 642 C C . ALA A 1 85 ? 4.740 -14.305 -4.028 1.00 90.25 85 ALA A C 1
ATOM 644 O O . ALA A 1 85 ? 4.206 -15.412 -4.059 1.00 90.25 85 ALA A O 1
ATOM 645 N N . ARG A 1 86 ? 5.544 -13.951 -3.020 1.00 91.69 86 ARG A N 1
ATOM 646 C CA . ARG A 1 86 ? 5.781 -14.791 -1.840 1.00 91.69 86 ARG A CA 1
ATOM 647 C C . ARG A 1 86 ? 4.551 -14.853 -0.934 1.00 91.69 86 ARG A C 1
ATOM 649 O O . ARG A 1 86 ? 4.276 -15.892 -0.341 1.00 91.69 86 ARG A O 1
ATOM 656 N N . ILE A 1 87 ? 3.843 -13.733 -0.793 1.00 93.00 87 ILE A N 1
ATOM 657 C CA . ILE A 1 87 ? 2.655 -13.610 0.062 1.00 93.00 87 ILE A CA 1
ATOM 658 C C . ILE A 1 87 ? 1.426 -14.241 -0.602 1.00 93.00 87 ILE A C 1
ATOM 660 O O . ILE A 1 87 ? 0.618 -14.864 0.085 1.00 93.00 87 ILE A O 1
ATOM 664 N N . ASN A 1 88 ? 1.285 -14.100 -1.921 1.00 89.69 88 ASN A N 1
ATOM 665 C CA . ASN A 1 88 ? 0.104 -14.525 -2.664 1.00 89.69 88 ASN A CA 1
ATOM 666 C C . ASN A 1 88 ? 0.495 -15.445 -3.817 1.00 89.69 88 ASN A C 1
ATOM 668 O O . ASN A 1 88 ? 1.321 -15.077 -4.642 1.00 89.69 88 ASN A O 1
ATOM 672 N N . THR A 1 89 ? -0.190 -16.580 -3.971 1.00 87.31 89 THR A N 1
ATOM 673 C CA . THR A 1 89 ? 0.011 -17.476 -5.127 1.00 87.31 89 THR A CA 1
ATOM 674 C C . THR A 1 89 ? -0.290 -16.791 -6.466 1.00 87.31 89 THR A C 1
ATOM 676 O O . THR A 1 89 ? 0.273 -17.161 -7.489 1.00 87.31 89 THR A O 1
ATOM 679 N N . ARG A 1 90 ? -1.200 -15.807 -6.474 1.00 85.44 90 ARG A N 1
ATOM 680 C CA . ARG A 1 90 ? -1.583 -15.017 -7.654 1.00 85.44 90 ARG A CA 1
ATOM 681 C C . ARG A 1 90 ? -1.714 -13.539 -7.264 1.00 85.44 90 ARG A C 1
ATOM 683 O O . ARG A 1 90 ? -2.834 -13.095 -7.002 1.00 85.44 90 ARG A O 1
ATOM 690 N N . PRO A 1 91 ? -0.605 -12.788 -7.152 1.00 87.38 91 PRO A N 1
ATOM 691 C CA . PRO A 1 91 ? -0.661 -11.384 -6.764 1.00 87.38 91 PRO A CA 1
ATOM 692 C C . PRO A 1 91 ? -1.334 -10.541 -7.852 1.00 87.38 91 PRO A C 1
ATOM 694 O O . PRO A 1 91 ? -1.131 -10.760 -9.046 1.00 87.38 91 PRO A O 1
ATOM 697 N N . ILE A 1 92 ? -2.116 -9.541 -7.447 1.00 88.00 92 ILE A N 1
ATOM 698 C CA . ILE A 1 92 ? -2.700 -8.563 -8.375 1.00 88.00 92 ILE A CA 1
ATOM 699 C C . ILE A 1 92 ? -1.816 -7.312 -8.370 1.00 88.00 92 ILE A C 1
ATOM 701 O O . ILE A 1 92 ? -1.627 -6.690 -7.326 1.00 88.00 92 ILE A O 1
ATOM 705 N N . ILE A 1 93 ? -1.270 -6.935 -9.527 1.00 86.06 93 ILE A N 1
ATOM 706 C CA . ILE A 1 93 ? -0.369 -5.781 -9.664 1.00 86.06 93 ILE A CA 1
ATOM 707 C C . ILE A 1 93 ? -0.866 -4.892 -10.801 1.00 86.06 93 ILE A C 1
ATOM 709 O O . ILE A 1 93 ? -0.793 -5.270 -11.971 1.00 86.06 93 ILE A O 1
ATOM 713 N N . PHE A 1 94 ? -1.369 -3.703 -10.466 1.00 83.50 94 PHE A N 1
ATOM 714 C CA . PHE A 1 94 ? -1.823 -2.705 -11.437 1.00 83.50 94 PHE A CA 1
ATOM 715 C C . PHE A 1 94 ? -0.883 -1.500 -11.437 1.00 83.50 94 PHE A C 1
ATOM 717 O O . PHE A 1 94 ? -0.905 -0.711 -10.499 1.00 83.50 94 PHE A O 1
ATOM 724 N N . ALA A 1 95 ? -0.083 -1.340 -12.490 1.00 81.38 95 ALA A N 1
ATOM 725 C CA . ALA A 1 95 ? 0.705 -0.134 -12.747 1.00 81.38 95 ALA A CA 1
ATOM 726 C C . ALA A 1 95 ? -0.068 0.750 -13.739 1.00 81.38 95 ALA A C 1
ATOM 728 O O . ALA A 1 95 ? -0.102 0.451 -14.932 1.00 81.38 95 ALA A O 1
ATOM 729 N N . LEU A 1 96 ? -0.773 1.771 -13.237 1.00 76.56 96 LEU A N 1
ATOM 730 C CA . LEU A 1 96 ? -1.711 2.580 -14.030 1.00 76.56 96 LEU A CA 1
ATOM 731 C C . LEU A 1 96 ? -1.113 3.913 -14.505 1.00 76.56 96 LEU A C 1
ATOM 733 O O . LEU A 1 96 ? -1.787 4.666 -15.215 1.00 76.56 96 LEU A O 1
ATOM 737 N N . SER A 1 97 ? 0.118 4.238 -14.104 1.00 67.75 97 SER A N 1
ATOM 738 C CA . SER A 1 97 ? 0.734 5.519 -14.443 1.00 67.75 97 SER A CA 1
ATOM 739 C C . SER A 1 97 ? 1.153 5.621 -15.907 1.00 67.75 97 SER A C 1
ATOM 741 O O . SER A 1 97 ? 1.809 4.738 -16.452 1.00 67.75 97 SER A O 1
ATOM 743 N N . ASN A 1 98 ? 0.809 6.760 -16.516 1.00 57.19 98 ASN A N 1
ATOM 744 C CA . ASN A 1 98 ? 1.083 7.092 -17.913 1.00 57.19 98 ASN A CA 1
ATOM 745 C C . ASN A 1 98 ? 1.952 8.360 -18.032 1.00 57.19 98 ASN A C 1
ATOM 747 O O . ASN A 1 98 ? 1.840 9.253 -17.182 1.00 57.19 98 ASN A O 1
ATOM 751 N N . PRO A 1 99 ? 2.766 8.511 -19.100 1.00 58.75 99 PRO A N 1
ATOM 752 C CA . PRO A 1 99 ? 3.073 7.526 -20.157 1.00 58.75 99 PRO A CA 1
ATOM 753 C C . PRO A 1 99 ? 3.917 6.351 -19.626 1.00 58.75 99 PRO A C 1
ATOM 755 O O . PRO A 1 99 ? 4.346 6.400 -18.482 1.00 58.75 99 PRO A O 1
ATOM 758 N N . THR A 1 100 ? 4.197 5.319 -20.431 1.00 58.59 100 THR A N 1
ATOM 759 C CA . THR A 1 100 ? 4.931 4.097 -20.016 1.00 58.59 100 THR A CA 1
ATOM 760 C C . THR A 1 100 ? 6.262 4.374 -19.299 1.00 58.59 100 THR A C 1
ATOM 762 O O . THR A 1 100 ? 6.663 3.612 -18.427 1.00 58.59 100 THR A O 1
ATOM 765 N N . SER A 1 101 ? 6.927 5.498 -19.593 1.00 57.78 101 SER A N 1
ATOM 766 C CA . SER A 1 101 ? 8.135 5.949 -18.879 1.00 57.78 101 SER A CA 1
ATOM 767 C C . SER A 1 101 ? 7.902 6.343 -17.411 1.00 57.78 101 SER A C 1
ATOM 769 O O . SER A 1 101 ? 8.863 6.529 -16.670 1.00 57.78 101 SER A O 1
ATOM 771 N N . LYS A 1 102 ? 6.640 6.465 -16.988 1.00 57.97 102 LYS A N 1
AT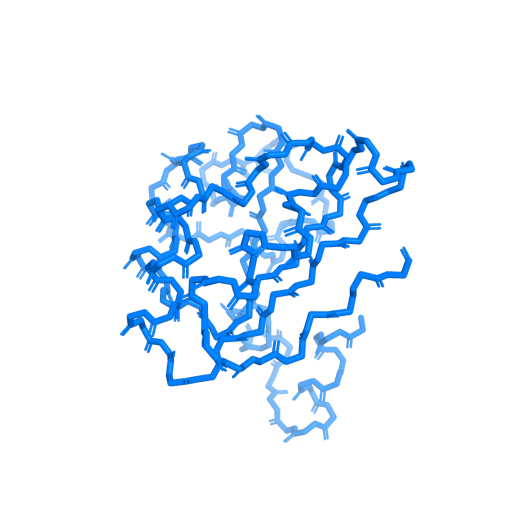OM 772 C CA . LYS A 1 102 ? 6.185 6.722 -15.616 1.00 57.97 102 LYS A CA 1
ATOM 773 C C . LYS A 1 102 ? 5.480 5.525 -14.978 1.00 57.97 102 LYS A C 1
ATOM 775 O O . LYS A 1 102 ? 4.973 5.667 -13.868 1.00 57.97 102 LYS A O 1
ATOM 780 N N . ALA A 1 103 ? 5.426 4.379 -15.660 1.00 57.97 103 ALA A N 1
ATOM 781 C CA . ALA A 1 103 ? 4.827 3.174 -15.104 1.00 57.97 103 ALA A CA 1
ATOM 782 C C . ALA A 1 103 ? 5.602 2.720 -13.857 1.00 57.97 103 ALA A C 1
ATOM 784 O O . ALA A 1 103 ? 6.837 2.725 -13.829 1.00 57.97 103 ALA A O 1
ATOM 785 N N . GLU A 1 104 ? 4.877 2.308 -12.818 1.00 58.28 104 GLU A N 1
ATOM 786 C CA . GLU A 1 104 ? 5.461 1.909 -11.535 1.00 58.28 104 GLU A CA 1
ATOM 787 C C . GLU A 1 104 ? 6.376 0.678 -11.653 1.00 58.28 104 GLU A C 1
ATOM 789 O O . GLU A 1 104 ? 7.306 0.534 -10.865 1.00 58.28 104 GLU A O 1
ATOM 794 N N . CYS A 1 105 ? 6.155 -0.176 -12.657 1.00 60.62 105 CYS A N 1
ATOM 795 C CA . CYS A 1 105 ? 7.095 -1.194 -13.133 1.00 60.62 105 CYS A CA 1
ATOM 796 C C . CYS A 1 105 ? 6.923 -1.410 -14.641 1.00 60.62 105 CYS A C 1
ATOM 798 O O . CYS A 1 105 ? 5.870 -1.110 -15.209 1.00 60.62 105 CYS A O 1
ATOM 800 N N . THR A 1 106 ? 7.942 -1.975 -15.292 1.00 62.06 106 THR A N 1
ATOM 801 C CA . THR A 1 106 ? 7.782 -2.492 -16.654 1.00 62.06 106 THR A CA 1
ATOM 802 C C . THR A 1 106 ? 7.009 -3.809 -16.615 1.00 62.06 106 THR A C 1
ATOM 804 O O . THR A 1 106 ? 7.207 -4.625 -15.711 1.00 62.06 106 THR A O 1
ATOM 807 N N . ALA A 1 107 ? 6.166 -4.046 -17.625 1.00 61.12 107 ALA A N 1
ATOM 808 C CA . ALA A 1 107 ? 5.456 -5.316 -17.779 1.00 61.12 107 ALA 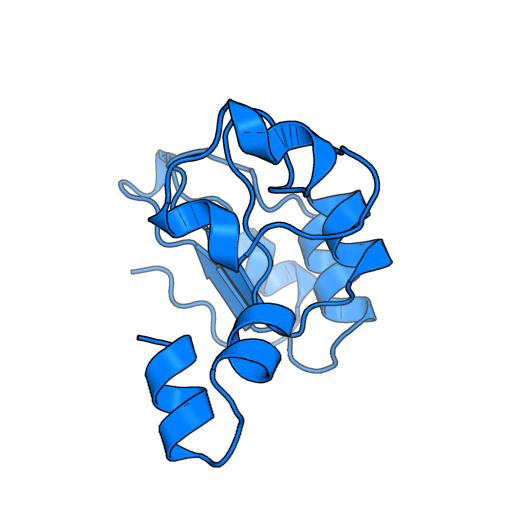A CA 1
ATOM 809 C C . ALA A 1 107 ? 6.426 -6.510 -17.709 1.00 61.12 107 ALA A C 1
ATOM 811 O O . ALA A 1 107 ? 6.161 -7.479 -17.009 1.00 61.12 107 ALA A O 1
ATOM 812 N N . GLU A 1 108 ? 7.595 -6.400 -18.346 1.00 61.59 108 GLU A N 1
ATOM 813 C CA . GLU A 1 108 ? 8.652 -7.416 -18.327 1.00 61.59 108 GLU A CA 1
ATOM 814 C C . GLU A 1 108 ? 9.131 -7.775 -16.911 1.00 61.59 108 GLU A C 1
ATOM 816 O O . GLU A 1 108 ? 9.264 -8.954 -16.590 1.00 61.59 108 GLU A O 1
ATOM 821 N N . THR A 1 109 ? 9.340 -6.784 -16.037 1.00 65.31 109 THR A N 1
ATOM 822 C CA . THR A 1 109 ? 9.780 -7.030 -14.651 1.00 65.31 109 THR A CA 1
ATOM 823 C C . THR A 1 109 ? 8.689 -7.7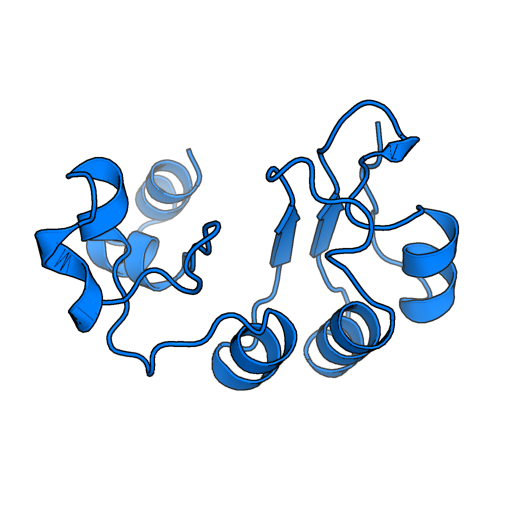39 -13.855 1.00 65.31 109 THR A C 1
ATOM 825 O O . THR A 1 109 ? 8.963 -8.698 -13.135 1.00 65.31 109 THR A O 1
ATOM 828 N N . ALA A 1 110 ? 7.434 -7.321 -14.027 1.00 60.50 110 ALA A N 1
ATOM 829 C CA . ALA A 1 110 ? 6.311 -7.958 -13.355 1.00 60.50 110 ALA A CA 1
ATOM 830 C C . ALA A 1 110 ? 6.061 -9.393 -13.865 1.00 60.50 110 ALA A C 1
ATOM 832 O O . ALA A 1 110 ? 5.794 -10.287 -13.059 1.00 60.50 110 ALA A O 1
ATOM 833 N N . PHE A 1 111 ? 6.210 -9.652 -15.170 1.00 61.12 111 PHE A N 1
ATOM 834 C CA . PHE A 1 111 ? 6.075 -10.994 -15.749 1.00 61.12 111 PHE A CA 1
ATOM 835 C C . PHE A 1 111 ? 7.208 -11.934 -15.324 1.00 61.12 111 PHE A C 1
ATOM 837 O O . PHE A 1 111 ? 6.934 -13.069 -14.934 1.00 61.12 111 PHE A O 1
ATOM 844 N N . ARG A 1 112 ? 8.463 -11.464 -15.342 1.00 63.44 112 ARG A N 1
ATOM 845 C CA . ARG A 1 112 ? 9.643 -12.272 -14.990 1.00 63.44 112 ARG A CA 1
ATOM 846 C C . ARG A 1 112 ? 9.595 -12.788 -13.552 1.00 63.44 112 ARG A C 1
ATOM 848 O O . ARG A 1 112 ? 10.033 -13.902 -13.292 1.00 63.44 112 ARG A O 1
ATOM 855 N N . VAL A 1 113 ? 9.069 -11.984 -12.631 1.00 59.31 113 VAL A N 1
ATOM 856 C CA . VAL A 1 113 ? 9.108 -12.279 -11.192 1.00 59.31 113 VAL A CA 1
ATOM 857 C C . VAL A 1 113 ? 7.868 -13.051 -10.716 1.00 59.31 113 VAL A C 1
ATOM 859 O O . VAL A 1 113 ? 7.956 -13.798 -9.747 1.00 59.31 113 VAL A O 1
ATOM 862 N N . THR A 1 114 ? 6.713 -12.923 -11.386 1.00 56.09 114 THR A N 1
ATOM 863 C CA . THR A 1 114 ? 5.447 -13.522 -10.901 1.00 56.09 114 THR A CA 1
ATOM 864 C C . THR A 1 114 ? 5.016 -14.813 -11.606 1.00 56.09 114 THR A C 1
ATOM 866 O O . THR A 1 114 ? 4.068 -15.447 -11.153 1.00 56.09 114 THR A O 1
ATOM 869 N N . ASN A 1 115 ? 5.701 -15.230 -12.678 1.00 51.59 115 ASN A N 1
ATOM 870 C CA . ASN A 1 115 ? 5.481 -16.434 -13.504 1.00 51.59 115 ASN A CA 1
ATOM 871 C C . ASN A 1 115 ? 4.064 -16.694 -14.079 1.00 51.59 115 ASN A C 1
ATOM 873 O O . ASN A 1 115 ? 3.976 -17.427 -15.053 1.00 51.59 115 ASN A O 1
ATOM 877 N N . VAL A 1 116 ? 2.978 -16.091 -13.577 1.00 49.94 116 VAL A N 1
ATOM 878 C CA . VAL A 1 116 ? 1.719 -15.748 -14.281 1.00 49.94 116 VAL A CA 1
ATOM 879 C C . VAL A 1 116 ? 0.779 -15.009 -13.323 1.00 49.94 116 VAL A C 1
ATOM 881 O O . VAL A 1 116 ? 0.214 -15.622 -12.421 1.00 49.94 116 VAL A O 1
ATOM 884 N N . SER A 1 117 ? 0.482 -13.732 -13.581 1.00 43.72 117 SER A N 1
ATOM 885 C CA . SER A 1 117 ? -0.744 -13.084 -13.076 1.00 43.72 117 SER A CA 1
ATOM 886 C C . SER A 1 117 ? -1.031 -11.824 -13.891 1.00 43.72 117 SER A C 1
ATOM 888 O O . SER A 1 117 ? -0.105 -11.096 -14.222 1.00 43.72 117 SER A O 1
ATOM 890 N N . HIS A 1 118 ? -2.293 -11.583 -14.258 1.00 49.12 118 HIS A N 1
ATOM 891 C CA . HIS A 1 118 ? -2.721 -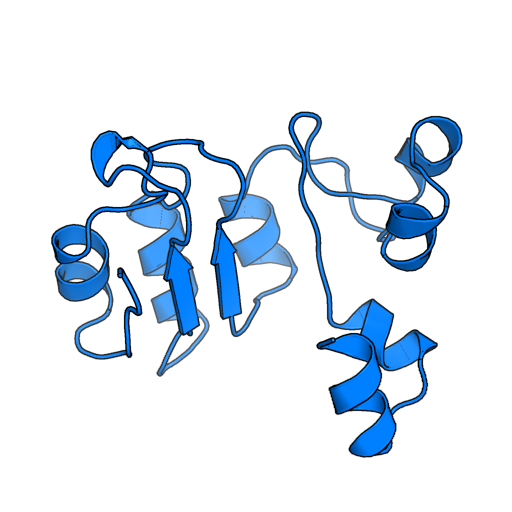10.463 -15.104 1.00 49.12 118 HIS A CA 1
ATOM 892 C C . HIS A 1 118 ? -2.102 -9.118 -14.688 1.00 49.12 118 HIS A C 1
ATOM 894 O O . HIS A 1 118 ? -2.514 -8.508 -13.704 1.00 49.12 118 HIS A O 1
ATOM 900 N N . ILE A 1 119 ? -1.165 -8.640 -15.502 1.00 51.22 119 ILE A N 1
ATOM 901 C CA . ILE A 1 119 ? -0.634 -7.282 -15.455 1.00 51.22 119 ILE A CA 1
ATOM 902 C C . ILE A 1 119 ? -1.435 -6.481 -16.475 1.00 51.22 119 ILE A C 1
ATOM 904 O O . ILE A 1 119 ? -1.280 -6.656 -17.682 1.00 51.22 119 ILE A O 1
ATOM 908 N N . SER A 1 120 ? -2.346 -5.634 -15.999 1.00 43.28 120 SER A N 1
ATOM 909 C CA . SER A 1 120 ? -3.035 -4.675 -16.864 1.00 43.28 120 SER A CA 1
ATOM 910 C C . SER A 1 120 ? -2.182 -3.416 -16.981 1.00 43.28 120 SER A C 1
ATOM 912 O O . SER A 1 120 ? -2.507 -2.387 -16.394 1.00 43.28 120 SER A O 1
ATOM 914 N N . THR A 1 121 ? -1.092 -3.499 -17.736 1.00 39.94 121 THR A N 1
ATOM 915 C CA . THR A 1 121 ? -0.449 -2.314 -18.315 1.00 39.94 121 THR A CA 1
ATOM 916 C C . THR A 1 121 ? -1.218 -1.980 -19.588 1.00 39.94 121 THR A C 1
ATOM 918 O O . THR A 1 121 ? -1.222 -2.790 -20.516 1.00 39.94 121 THR A O 1
ATOM 921 N N . ARG A 1 122 ? -1.937 -0.856 -19.606 1.00 42.34 122 ARG A N 1
ATOM 922 C CA . ARG A 1 122 ? -2.482 -0.311 -20.857 1.00 42.34 122 ARG A CA 1
ATOM 923 C C . ARG A 1 122 ? -1.442 0.575 -21.517 1.00 42.34 122 ARG A C 1
ATOM 925 O O . ARG A 1 122 ? -0.753 1.289 -20.760 1.00 42.34 122 ARG A O 1
#

Sequence (122 aa):
MCVRQMVDEGLSEQEACKNIFMMDIDGLITKSRASTLSDRHLRFAKDLPDTRSLLEVVKTVKPAAIIGASTVAGAFTEEVISEMARINTRPIIFALSNPTSKAECTAETAFRVTNVSHISTR

Nearest PDB structures (foldseek):
  8eyn-assembly1_A  TM=9.555E-01  e=4.798E-13  Homo sapiens
  1gq2-assembly2_H  TM=9.503E-01  e=1.224E-12  Columba livia
  7x11-assembly1_D  TM=9.126E-01  e=2.284E-12  Homo sapiens
  6c7n-assembly1_A  TM=8.946E-01  e=5.179E-11  Sorghum bicolor
  5ou5-assembly1_A  TM=9.277E-01  e=4.355E-09  Zea mays

Foldseek 3Di:
DQLVVVVVVPDDSLVSLQLDWDADPQGTQAPVCCVVDDPVSNSNHHPDDGDRQPLVVCVVNVHQEDAADHLAAQLCPLSNLLSNVVSDVAGHYEQAHDDPNSTNYDPVSNCVRNVDYDYPDD